Protein AF-A0A968Y0J1-F1 (afdb_monomer_lite)

pLDDT: mean 94.55, std 6.1, range [61.72, 98.31]

Sequence (64 aa):
MLKFLNQVGEYAKETVQAAKYIGQGLSVTFDHMRRRPITVQYPYEKLIPSERFRGRIHFEFDKC

Radius of gyration: 28.83 Å; chains: 1; bounding box: 60×21×76 Å

Structure (mmCIF, N/CA/C/O backbone):
data_AF-A0A968Y0J1-F1
#
_entry.id   AF-A0A968Y0J1-F1
#
loop_
_atom_site.group_PDB
_atom_site.id
_atom_site.type_symbol
_atom_site.label_atom_id
_atom_site.label_alt_id
_atom_site.label_comp_id
_atom_site.label_asym_id
_atom_site.label_entity_id
_atom_site.label_seq_id
_atom_site.pdbx_PDB_ins_code
_atom_site.Cartn_x
_atom_site.Cartn_y
_atom_site.Cartn_z
_atom_site.occupancy
_atom_site.B_iso_or_equiv
_atom_site.auth_seq_id
_atom_site.auth_comp_id
_atom_site.auth_asym_id
_atom_site.auth_atom_id
_atom_site.pdbx_PDB_model_num
ATOM 1 N N . MET A 1 1 ? -22.639 -14.109 46.077 1.00 61.72 1 MET A N 1
ATOM 2 C CA . MET A 1 1 ? -23.502 -13.790 44.916 1.00 61.72 1 MET A CA 1
ATOM 3 C C . MET A 1 1 ? -23.178 -12.434 44.287 1.00 61.72 1 MET A C 1
ATOM 5 O O . MET A 1 1 ? -22.881 -12.414 43.105 1.00 61.72 1 MET A O 1
ATOM 9 N N . LEU A 1 2 ? -23.121 -11.330 45.044 1.00 75.56 2 LEU A N 1
ATOM 10 C CA . LEU A 1 2 ? -22.801 -9.989 44.505 1.00 75.56 2 LEU A CA 1
ATOM 11 C C . LEU A 1 2 ? -21.456 -9.893 43.746 1.00 75.56 2 LEU A C 1
ATOM 13 O O . LEU A 1 2 ? -21.404 -9.306 42.673 1.00 75.56 2 LEU A O 1
ATOM 17 N N . LYS A 1 3 ? -20.384 -10.534 44.240 1.00 77.75 3 LYS A N 1
ATOM 18 C CA . LYS A 1 3 ? -19.072 -10.560 43.553 1.00 77.75 3 LYS A CA 1
ATOM 19 C C . LYS A 1 3 ? -19.108 -11.236 42.174 1.00 77.75 3 LYS A C 1
ATOM 21 O O . LYS A 1 3 ? -18.435 -10.780 41.262 1.00 77.75 3 LYS A O 1
ATOM 26 N N . PHE A 1 4 ? -19.911 -12.289 42.025 1.00 86.56 4 PHE A N 1
ATOM 27 C CA . PHE A 1 4 ? -20.063 -13.006 40.757 1.00 86.56 4 PHE A CA 1
ATOM 28 C C . PHE A 1 4 ? -20.794 -12.147 39.716 1.00 86.56 4 PHE A C 1
ATOM 30 O O . PHE A 1 4 ? -20.372 -12.074 38.569 1.00 86.56 4 PHE A O 1
ATOM 37 N N . LEU A 1 5 ? -21.839 -11.425 40.135 1.00 87.31 5 LEU A N 1
ATOM 38 C CA . LEU A 1 5 ? -22.556 -10.487 39.265 1.00 87.31 5 LEU A CA 1
ATOM 39 C C . LEU A 1 5 ? -21.657 -9.335 38.792 1.00 87.31 5 LEU A C 1
ATOM 41 O O . LEU A 1 5 ? -21.725 -8.952 37.627 1.00 87.31 5 LEU A O 1
ATOM 45 N N . ASN A 1 6 ? -20.772 -8.830 39.659 1.00 87.62 6 ASN A N 1
ATOM 46 C CA . ASN A 1 6 ? -19.791 -7.811 39.275 1.00 87.62 6 ASN A CA 1
ATOM 47 C C . ASN A 1 6 ? -18.804 -8.334 38.222 1.00 87.62 6 ASN A C 1
ATOM 49 O O . ASN A 1 6 ? -18.566 -7.653 37.231 1.00 87.62 6 ASN A O 1
ATOM 53 N N . GLN A 1 7 ? -18.297 -9.559 38.391 1.00 87.94 7 GLN A N 1
ATOM 54 C CA . GLN A 1 7 ? -17.365 -10.182 37.448 1.00 87.94 7 GLN A CA 1
ATOM 55 C C . GLN A 1 7 ? -17.994 -10.414 36.063 1.00 87.94 7 GLN A C 1
ATOM 57 O O . GLN A 1 7 ? -17.368 -10.145 35.040 1.00 87.94 7 GLN A O 1
ATOM 62 N N . VAL A 1 8 ? -19.257 -10.853 36.013 1.00 92.00 8 VAL A N 1
ATOM 63 C CA . VAL A 1 8 ? -20.012 -10.974 34.751 1.00 92.00 8 VAL A CA 1
ATOM 64 C C . VAL A 1 8 ? -20.222 -9.599 34.105 1.00 92.00 8 VAL A C 1
ATOM 66 O O . VAL A 1 8 ? -20.088 -9.459 32.891 1.00 92.00 8 VAL A O 1
ATOM 69 N N . GLY A 1 9 ? -20.506 -8.571 34.910 1.00 92.56 9 GLY A N 1
ATOM 70 C CA . GLY A 1 9 ? -20.637 -7.195 34.435 1.00 92.56 9 GLY A CA 1
ATOM 71 C C . GLY A 1 9 ? -19.338 -6.621 33.857 1.00 92.56 9 GLY A C 1
ATOM 72 O O . GLY A 1 9 ? -19.382 -5.927 32.845 1.00 92.56 9 GLY A O 1
ATOM 73 N N . GLU A 1 10 ? -18.184 -6.915 34.459 1.00 93.38 10 GLU A N 1
ATOM 74 C CA . GLU A 1 10 ? -16.868 -6.520 33.935 1.00 93.38 10 GLU A CA 1
ATOM 75 C C . GLU A 1 10 ? -16.549 -7.229 32.614 1.00 93.38 10 GLU A C 1
ATOM 77 O O . GLU A 1 10 ? -16.221 -6.561 31.635 1.00 93.38 10 GLU A O 1
ATOM 82 N N . TYR A 1 11 ? -16.780 -8.541 32.526 1.00 93.00 11 TYR A N 1
ATOM 83 C CA . TYR A 1 11 ? -16.590 -9.302 31.287 1.00 93.00 11 TYR A CA 1
ATOM 84 C C . TYR A 1 11 ? -17.481 -8.792 30.138 1.00 93.00 11 TYR A C 1
ATOM 86 O O . TYR A 1 11 ? -17.048 -8.658 28.990 1.00 93.00 11 TYR A O 1
ATOM 94 N N . ALA A 1 12 ? -18.733 -8.435 30.439 1.00 94.62 12 ALA A N 1
ATOM 95 C CA . ALA A 1 12 ? -19.635 -7.820 29.467 1.00 94.62 12 ALA A CA 1
ATOM 96 C C . ALA A 1 12 ? -19.128 -6.444 28.986 1.00 94.62 12 ALA A C 1
ATOM 98 O O . ALA A 1 12 ? -19.245 -6.109 27.808 1.00 94.62 12 ALA A O 1
ATOM 99 N N . LYS A 1 13 ? -18.529 -5.638 29.872 1.00 94.56 13 LYS A N 1
ATOM 100 C CA . LYS A 1 13 ? -17.935 -4.346 29.489 1.00 94.56 13 LYS A CA 1
ATOM 101 C C . LYS A 1 13 ? -16.721 -4.530 28.582 1.00 94.56 13 LYS A C 1
ATOM 103 O O . LYS A 1 13 ? -16.627 -3.849 27.562 1.00 94.56 13 LYS A O 1
ATOM 108 N N . GLU A 1 14 ? -15.832 -5.461 28.917 1.00 95.56 14 GLU A N 1
ATOM 109 C CA . GLU A 1 14 ? -14.647 -5.771 28.110 1.00 95.56 14 GLU A CA 1
ATOM 110 C C . GLU A 1 14 ? -15.027 -6.285 26.718 1.00 95.56 14 GLU A C 1
ATOM 112 O O . GLU A 1 14 ? -14.485 -5.823 25.714 1.00 95.56 14 GLU A O 1
ATOM 117 N N . THR A 1 15 ? -16.010 -7.184 26.631 1.00 96.38 15 THR A N 1
ATOM 118 C CA . THR A 1 15 ? -16.486 -7.721 25.346 1.00 96.38 15 THR A CA 1
ATOM 119 C C . THR A 1 15 ? -17.115 -6.645 24.459 1.00 96.38 15 THR A C 1
ATOM 121 O O . THR A 1 15 ? -16.816 -6.591 23.265 1.00 96.38 15 THR A O 1
ATOM 124 N N . VAL A 1 16 ? -17.916 -5.730 25.017 1.00 97.00 16 VAL A N 1
ATOM 125 C CA . VAL A 1 1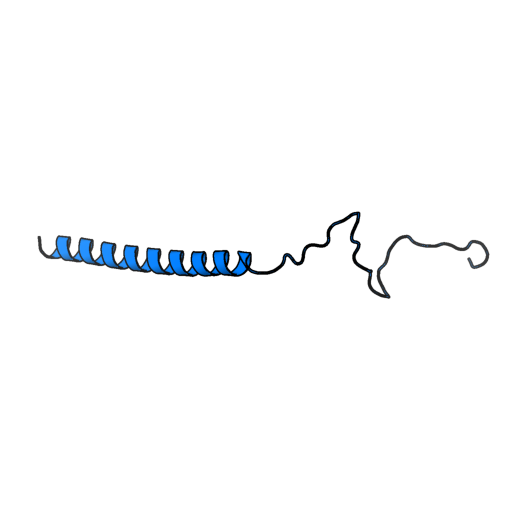6 ? -18.460 -4.580 24.270 1.00 97.00 16 VAL A CA 1
ATOM 126 C C . VAL A 1 16 ? -17.344 -3.644 23.804 1.00 97.00 16 VAL A C 1
ATOM 128 O O . VAL A 1 16 ? -17.369 -3.161 22.669 1.00 97.00 16 VAL A O 1
ATOM 131 N N . GLN A 1 17 ? -16.344 -3.400 24.652 1.00 96.94 17 GLN A N 1
ATOM 132 C CA . GLN A 1 17 ? -15.197 -2.575 24.293 1.00 96.94 17 GLN A CA 1
ATOM 133 C C . GLN A 1 17 ? -14.387 -3.209 23.151 1.00 96.94 17 GLN A C 1
ATOM 135 O O . GLN A 1 17 ? -14.064 -2.526 22.177 1.00 96.94 17 GLN A O 1
ATOM 140 N N . ALA A 1 18 ? -14.134 -4.518 23.213 1.00 97.44 18 ALA A N 1
ATOM 141 C CA . ALA A 1 18 ? -13.470 -5.264 22.150 1.00 97.44 18 ALA A CA 1
ATOM 142 C C . ALA A 1 18 ? -14.271 -5.221 20.838 1.00 97.44 18 ALA A C 1
ATOM 144 O O . ALA A 1 18 ? -13.718 -4.898 19.785 1.00 97.44 18 ALA A O 1
ATOM 145 N N . ALA A 1 19 ? -15.585 -5.456 20.895 1.00 97.69 19 ALA A N 1
ATOM 146 C CA . ALA A 1 19 ? -16.462 -5.384 19.729 1.00 97.69 19 ALA A CA 1
ATOM 147 C C . ALA A 1 19 ? -16.457 -3.989 19.083 1.00 97.69 19 ALA A C 1
ATOM 149 O O . ALA A 1 19 ? -16.423 -3.874 17.857 1.00 97.69 19 ALA A O 1
ATOM 150 N N . LYS A 1 20 ? -16.422 -2.919 19.890 1.00 97.62 20 LYS A N 1
ATOM 151 C CA . LYS A 1 20 ? -16.304 -1.542 19.394 1.00 97.62 20 LYS A CA 1
ATOM 152 C C . LYS A 1 20 ? -15.003 -1.330 18.618 1.00 97.62 20 LYS A C 1
ATOM 154 O O . LYS A 1 20 ? -15.044 -0.745 17.538 1.00 97.62 20 LYS A O 1
ATOM 159 N N . TYR A 1 21 ? -13.870 -1.809 19.130 1.00 98.06 21 TYR A N 1
ATOM 160 C CA . TYR A 1 21 ? -12.587 -1.685 18.431 1.00 98.06 21 TYR A CA 1
ATOM 161 C C . TYR A 1 21 ? -12.544 -2.505 17.139 1.00 98.06 21 TYR A C 1
ATOM 163 O O . TYR A 1 21 ? -12.047 -2.020 16.124 1.00 98.06 21 TYR A O 1
ATOM 171 N N . ILE A 1 22 ? -13.137 -3.701 17.135 1.00 98.00 22 ILE A N 1
ATOM 172 C CA . ILE A 1 22 ? -13.289 -4.503 15.915 1.00 98.00 22 ILE A CA 1
ATOM 173 C C . ILE A 1 22 ? -14.146 -3.753 14.889 1.00 98.00 22 ILE A C 1
ATOM 175 O O . ILE A 1 22 ? -13.758 -3.642 13.728 1.00 98.00 22 ILE A O 1
ATOM 179 N N . GLY A 1 23 ? -15.273 -3.178 15.316 1.00 98.06 23 GLY A N 1
ATOM 180 C CA . GLY A 1 23 ? -16.144 -2.383 14.451 1.00 98.06 23 GLY A CA 1
ATOM 181 C C . GLY A 1 23 ? -15.442 -1.157 13.860 1.00 98.06 23 GLY A C 1
ATOM 182 O O . GLY A 1 23 ? -15.643 -0.842 12.690 1.00 98.06 23 GLY A O 1
ATOM 183 N N . GLN A 1 24 ? -14.572 -0.500 14.633 1.00 97.81 24 GLN A N 1
ATOM 184 C CA . GLN A 1 24 ? -13.731 0.597 14.142 1.00 97.81 24 GLN A CA 1
ATOM 185 C C . GLN A 1 24 ? -12.711 0.124 13.100 1.00 97.81 24 GLN A C 1
ATOM 187 O O . GLN A 1 24 ? -12.549 0.772 12.071 1.00 97.81 24 GLN A O 1
ATOM 192 N N . GLY A 1 25 ? -12.045 -1.012 13.317 1.00 98.06 25 GLY A N 1
ATOM 193 C CA . GLY A 1 25 ? -11.136 -1.581 12.317 1.00 98.06 25 GLY A CA 1
ATOM 194 C C . GLY A 1 25 ? -11.865 -1.955 11.023 1.00 98.06 25 GLY A C 1
ATOM 195 O O . GLY A 1 25 ? -11.396 -1.656 9.926 1.00 98.06 25 GLY A O 1
ATOM 196 N N . LEU A 1 26 ? -13.055 -2.542 11.152 1.00 98.31 26 LEU A N 1
ATOM 197 C CA . LEU A 1 26 ? -13.885 -2.949 10.024 1.00 98.31 26 LEU A CA 1
ATOM 198 C C . LEU A 1 26 ? -14.427 -1.749 9.228 1.00 98.31 26 LEU A C 1
ATOM 200 O O . LEU A 1 26 ? -14.491 -1.793 8.003 1.00 98.31 26 LEU A O 1
ATOM 204 N N . SER A 1 27 ? -14.797 -0.647 9.885 1.00 98.12 27 SER A N 1
ATOM 205 C CA . SER A 1 27 ? -15.238 0.551 9.160 1.00 98.12 27 SER A CA 1
ATOM 206 C C . SER A 1 27 ? -14.111 1.146 8.312 1.00 98.12 27 SER A C 1
ATOM 208 O O . SER A 1 27 ? -14.356 1.584 7.189 1.00 98.12 27 SER A O 1
ATOM 210 N N . VAL A 1 28 ? -12.867 1.088 8.801 1.00 98.12 28 VAL A N 1
ATOM 211 C CA . VAL A 1 28 ? -11.683 1.510 8.046 1.00 98.12 28 VAL A CA 1
ATOM 212 C C . VAL A 1 28 ? -11.453 0.607 6.835 1.00 98.12 28 VAL A C 1
ATOM 214 O O . VAL A 1 28 ? -11.170 1.123 5.754 1.00 98.12 28 VAL A O 1
ATOM 217 N N . THR A 1 29 ? -11.593 -0.716 6.953 1.00 97.81 29 THR A N 1
ATOM 218 C CA . THR A 1 29 ? -11.428 -1.607 5.790 1.00 97.81 29 THR A CA 1
ATOM 219 C C . THR A 1 29 ? -12.494 -1.347 4.725 1.00 97.81 29 THR A C 1
ATOM 221 O O . THR A 1 29 ? -12.158 -1.247 3.544 1.00 97.81 29 THR A O 1
ATOM 224 N N . PHE A 1 30 ? -13.751 -1.132 5.124 1.00 97.88 30 PHE A N 1
ATOM 225 C CA . PHE A 1 30 ? -14.815 -0.749 4.193 1.00 97.88 30 PHE A CA 1
ATOM 226 C C . PHE A 1 30 ? -14.606 0.637 3.566 1.00 97.88 30 PHE A C 1
ATOM 228 O O . PHE A 1 30 ? -14.965 0.832 2.404 1.00 97.88 30 PHE A O 1
ATOM 235 N N . ASP A 1 31 ? -13.991 1.590 4.273 1.00 97.81 31 ASP A N 1
ATOM 236 C CA . ASP A 1 31 ? -13.593 2.874 3.680 1.00 97.81 31 ASP A CA 1
ATOM 237 C C . ASP A 1 31 ? -12.546 2.690 2.569 1.00 97.81 31 ASP A C 1
ATOM 239 O O . ASP A 1 31 ? -12.659 3.280 1.494 1.00 97.81 31 ASP A O 1
ATOM 243 N N . HIS A 1 32 ? -11.564 1.804 2.771 1.00 97.94 32 HIS A N 1
ATOM 244 C CA . HIS A 1 32 ? -10.538 1.529 1.760 1.00 97.94 32 HIS A CA 1
ATOM 245 C C . HIS A 1 32 ? -11.119 0.934 0.472 1.0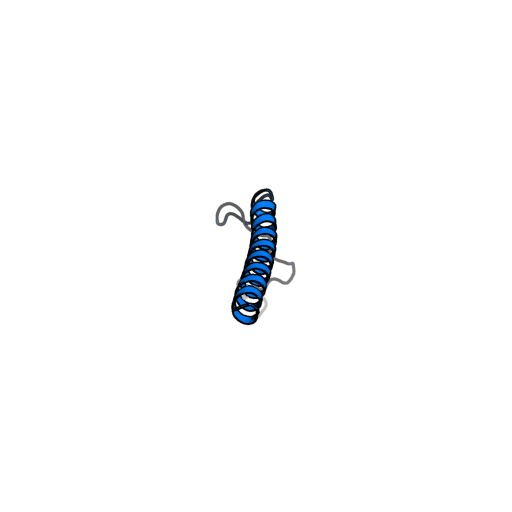0 97.94 32 HIS A C 1
ATOM 247 O O . HIS A 1 32 ? -10.602 1.223 -0.606 1.00 97.94 32 HIS A O 1
ATOM 253 N N . MET A 1 33 ? -12.223 0.183 0.550 1.00 96.94 33 MET A N 1
ATOM 254 C CA . MET A 1 33 ? -12.902 -0.363 -0.634 1.00 96.94 33 MET A CA 1
ATOM 255 C C . MET A 1 33 ? -13.505 0.712 -1.548 1.00 96.94 33 MET A C 1
ATOM 257 O O . MET A 1 33 ? -13.744 0.446 -2.723 1.00 96.94 33 MET A O 1
ATOM 261 N N . ARG A 1 34 ? -13.749 1.929 -1.044 1.00 96.50 34 ARG A N 1
ATOM 262 C CA . ARG A 1 34 ? -14.253 3.049 -1.859 1.00 96.50 34 ARG A CA 1
ATOM 263 C C . ARG A 1 34 ? -13.156 3.736 -2.671 1.00 96.50 34 ARG A C 1
ATOM 265 O O . ARG A 1 34 ? -13.458 4.541 -3.549 1.00 96.50 34 ARG A O 1
ATOM 272 N N . ARG A 1 35 ? -11.885 3.464 -2.372 1.00 97.12 35 ARG A N 1
ATOM 273 C CA . ARG A 1 35 ? -10.747 4.070 -3.068 1.00 97.12 35 ARG A CA 1
ATOM 274 C C . ARG A 1 35 ? -10.500 3.331 -4.378 1.00 97.12 35 ARG A C 1
ATOM 27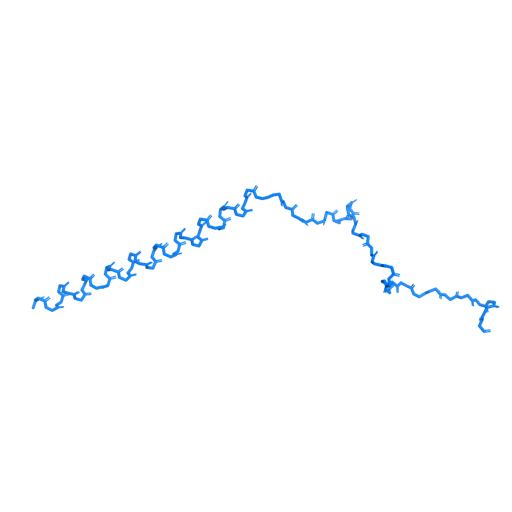6 O O . ARG A 1 35 ? -10.620 2.111 -4.451 1.00 97.12 35 ARG A O 1
ATOM 283 N N . ARG A 1 36 ? -10.116 4.070 -5.420 1.00 96.88 36 ARG A N 1
ATOM 284 C CA . ARG A 1 36 ? -9.693 3.462 -6.688 1.00 96.88 36 ARG A CA 1
ATOM 285 C C . ARG A 1 36 ? -8.432 2.610 -6.449 1.00 96.88 36 ARG A C 1
ATOM 287 O O . ARG A 1 36 ? -7.526 3.087 -5.761 1.00 96.88 36 ARG A O 1
ATOM 294 N N . PRO A 1 37 ? -8.332 1.396 -7.021 1.00 96.62 37 PRO A N 1
ATOM 295 C CA . PRO A 1 37 ? -7.120 0.592 -6.914 1.00 96.62 37 PRO A CA 1
ATOM 296 C C . PRO A 1 37 ? -5.933 1.312 -7.567 1.00 96.62 37 PRO A C 1
ATOM 298 O O . PRO A 1 37 ? -6.033 1.788 -8.696 1.00 96.62 37 PRO A O 1
ATOM 301 N N . ILE A 1 38 ? -4.805 1.363 -6.855 1.00 96.31 38 ILE A N 1
ATOM 302 C CA . ILE A 1 38 ? -3.526 1.929 -7.328 1.00 96.31 38 ILE A CA 1
ATOM 303 C C . ILE A 1 38 ? -2.638 0.871 -8.016 1.00 96.31 38 ILE A C 1
ATOM 305 O O . ILE A 1 38 ? -1.440 1.055 -8.208 1.00 96.31 38 ILE A O 1
ATOM 309 N N . THR A 1 39 ? -3.219 -0.282 -8.352 1.00 96.38 39 THR A N 1
ATOM 310 C CA . THR A 1 39 ? -2.530 -1.396 -9.011 1.00 96.38 39 THR A CA 1
ATOM 311 C C . THR A 1 39 ? -2.170 -1.039 -10.451 1.00 96.38 39 THR A C 1
ATOM 313 O O . THR A 1 39 ? -2.998 -0.470 -11.154 1.00 96.38 39 THR A O 1
ATOM 316 N N . VAL A 1 40 ? -0.988 -1.449 -10.911 1.00 97.25 40 VAL A N 1
ATOM 317 C CA . VAL A 1 40 ? -0.574 -1.361 -12.322 1.00 97.25 40 VAL A CA 1
ATOM 318 C C . VAL A 1 40 ? -0.900 -2.686 -13.015 1.00 97.25 40 VAL A C 1
ATOM 320 O O . VAL A 1 40 ? -0.393 -3.730 -12.596 1.00 97.25 40 VAL A O 1
ATOM 323 N N . GLN A 1 41 ? -1.744 -2.673 -14.052 1.00 97.62 41 GLN A N 1
ATOM 324 C CA . GLN A 1 41 ? -2.177 -3.892 -14.752 1.00 97.62 41 GLN A CA 1
ATOM 325 C C . GLN A 1 41 ? -1.141 -4.422 -15.756 1.00 97.62 41 GLN A C 1
ATOM 327 O O . GLN A 1 41 ? -1.319 -4.344 -16.971 1.00 97.62 41 GLN A O 1
ATOM 332 N N . TYR A 1 42 ? -0.057 -5.019 -15.272 1.00 95.69 42 TYR A N 1
ATOM 333 C CA . TYR A 1 42 ? 0.907 -5.692 -16.146 1.00 95.69 42 TYR A CA 1
ATOM 334 C C . TYR A 1 42 ? 0.269 -6.912 -16.857 1.00 95.69 42 TYR A C 1
ATOM 336 O O . TYR A 1 42 ? -0.468 -7.654 -16.209 1.00 95.69 42 TYR A O 1
ATOM 344 N N . PRO A 1 43 ? 0.549 -7.184 -18.151 1.00 95.88 43 PRO A N 1
ATOM 345 C CA . PRO A 1 43 ? 1.532 -6.539 -19.032 1.00 95.88 43 PRO A CA 1
ATOM 346 C C . PRO A 1 43 ? 1.028 -5.312 -19.799 1.00 95.88 43 PRO A C 1
ATOM 348 O O . PRO A 1 43 ? 1.821 -4.687 -20.507 1.00 95.88 43 PRO A O 1
ATOM 351 N N . TYR A 1 44 ? -0.261 -4.999 -19.693 1.00 97.56 44 TYR A N 1
ATOM 352 C CA . TYR A 1 44 ? -0.938 -3.990 -20.509 1.00 97.56 44 TYR A CA 1
ATOM 353 C C . TYR A 1 44 ? -0.631 -2.561 -20.048 1.00 97.56 44 TYR A C 1
ATOM 355 O O . TYR A 1 44 ? -0.420 -1.673 -20.869 1.00 97.56 44 TYR A O 1
ATOM 363 N N . GLU A 1 45 ? -0.511 -2.362 -18.741 1.00 96.81 45 GLU A N 1
ATOM 364 C CA . GLU A 1 45 ? -0.028 -1.146 -18.101 1.00 96.81 45 GLU A CA 1
ATOM 365 C C . GLU A 1 45 ? 1.354 -1.435 -17.501 1.00 96.81 45 GLU A C 1
ATOM 367 O O . GLU A 1 45 ? 1.529 -2.382 -16.730 1.00 96.81 45 GLU A O 1
ATOM 372 N N . LYS A 1 46 ? 2.367 -0.641 -17.865 1.00 96.75 46 LYS A N 1
ATOM 373 C CA . LYS A 1 46 ? 3.741 -0.784 -17.357 1.00 96.75 46 LYS A CA 1
ATOM 374 C C . LYS A 1 46 ? 4.178 0.498 -16.668 1.00 96.75 46 LYS A C 1
ATOM 376 O O . LYS A 1 46 ? 3.952 1.590 -17.183 1.00 96.75 46 LYS A O 1
ATOM 381 N N . LEU A 1 47 ? 4.839 0.354 -15.522 1.00 96.00 47 LEU A N 1
ATOM 382 C CA . LEU A 1 47 ? 5.450 1.480 -14.826 1.00 96.00 47 LEU A CA 1
ATOM 383 C C . LEU A 1 47 ? 6.739 1.901 -15.548 1.00 96.00 47 LEU A C 1
ATOM 385 O O . LEU A 1 47 ? 7.532 1.050 -15.957 1.00 96.00 47 LEU A O 1
ATOM 389 N N . ILE A 1 48 ? 6.954 3.209 -15.679 1.00 96.56 48 ILE A N 1
ATOM 390 C CA . ILE A 1 48 ? 8.174 3.768 -16.266 1.00 96.56 48 ILE A CA 1
ATOM 391 C C . ILE A 1 48 ? 9.300 3.700 -15.217 1.00 96.56 48 ILE A C 1
ATOM 393 O O . ILE A 1 48 ? 9.106 4.184 -14.099 1.00 96.56 48 ILE A O 1
ATOM 397 N N . PRO A 1 49 ? 10.465 3.106 -15.536 1.00 96.88 49 PRO A N 1
ATOM 398 C CA . PRO A 1 49 ? 11.602 3.083 -14.622 1.00 96.88 49 PRO A CA 1
ATOM 399 C C . PRO A 1 49 ? 12.226 4.469 -14.410 1.00 96.88 49 PRO A C 1
ATOM 401 O O . PRO A 1 49 ? 12.055 5.379 -15.217 1.00 96.88 49 PRO A O 1
ATOM 404 N N . SER A 1 50 ? 12.993 4.625 -13.331 1.00 97.00 50 SER A N 1
ATOM 405 C CA . SER A 1 50 ? 13.737 5.859 -13.062 1.00 97.00 50 SER A CA 1
ATOM 406 C C . SER A 1 50 ? 14.920 6.052 -14.020 1.00 97.00 50 SER A C 1
ATOM 408 O O . SER A 1 50 ? 15.411 5.096 -14.618 1.00 97.00 50 SER A O 1
ATOM 410 N N . GLU A 1 51 ? 15.442 7.282 -14.100 1.00 96.81 51 GLU A N 1
ATOM 411 C CA . GLU A 1 51 ? 16.616 7.630 -14.927 1.00 96.81 51 GLU A CA 1
ATOM 412 C C . GLU A 1 51 ? 17.854 6.754 -14.661 1.00 96.81 51 GLU A C 1
ATOM 414 O O . GLU A 1 51 ? 18.666 6.524 -15.550 1.00 96.81 51 GLU A O 1
ATOM 419 N N . ARG A 1 52 ? 17.993 6.239 -13.435 1.00 96.62 52 ARG A N 1
ATOM 420 C CA . ARG A 1 52 ? 19.121 5.408 -12.990 1.00 96.62 52 ARG A CA 1
ATOM 421 C C . ARG A 1 52 ? 18.732 3.945 -12.801 1.00 96.62 52 ARG A C 1
ATOM 423 O O . ARG A 1 52 ? 19.449 3.199 -12.130 1.00 96.62 52 ARG A O 1
ATOM 430 N N . PHE A 1 53 ? 17.592 3.524 -13.345 1.00 97.12 53 PHE A N 1
ATOM 431 C CA . PHE A 1 53 ? 17.191 2.129 -13.289 1.00 97.12 53 PHE A CA 1
ATOM 432 C C . PHE A 1 53 ? 18.182 1.264 -14.073 1.00 97.12 53 PHE A C 1
ATOM 434 O O . PHE A 1 53 ? 18.429 1.471 -15.260 1.00 97.12 53 PHE A O 1
ATOM 441 N 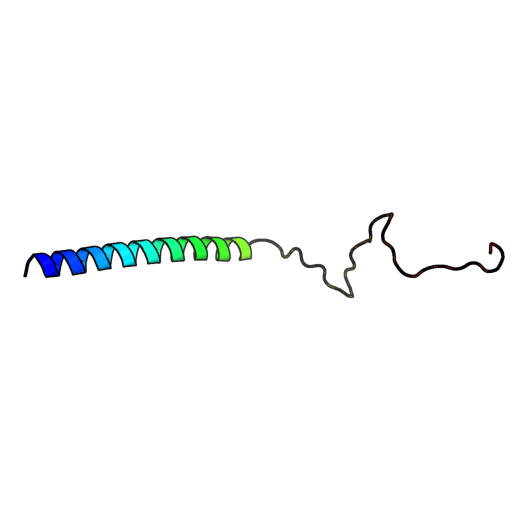N . ARG A 1 54 ? 18.757 0.272 -13.395 1.00 96.50 54 ARG A N 1
ATOM 442 C CA . ARG A 1 54 ? 19.721 -0.651 -13.991 1.00 96.50 54 ARG A CA 1
ATOM 443 C C . ARG A 1 54 ? 18.977 -1.857 -14.548 1.00 96.50 54 ARG A C 1
ATOM 445 O O . ARG A 1 54 ? 18.621 -2.766 -13.805 1.00 96.50 54 ARG A O 1
ATOM 452 N N . GLY A 1 55 ? 18.719 -1.819 -15.851 1.00 94.62 55 GLY A N 1
ATOM 453 C CA . GLY A 1 55 ? 18.161 -2.939 -16.602 1.00 94.62 55 GLY A CA 1
ATOM 454 C C . GLY A 1 55 ? 19.251 -3.840 -17.180 1.00 94.62 55 GLY A C 1
ATOM 455 O O . GLY A 1 55 ? 20.261 -4.135 -16.544 1.00 94.62 55 GLY A O 1
ATOM 456 N N . ARG A 1 56 ? 19.049 -4.264 -18.427 1.00 96.56 56 ARG A N 1
ATOM 457 C CA . ARG A 1 56 ? 20.041 -5.034 -19.179 1.00 96.56 56 ARG A CA 1
ATOM 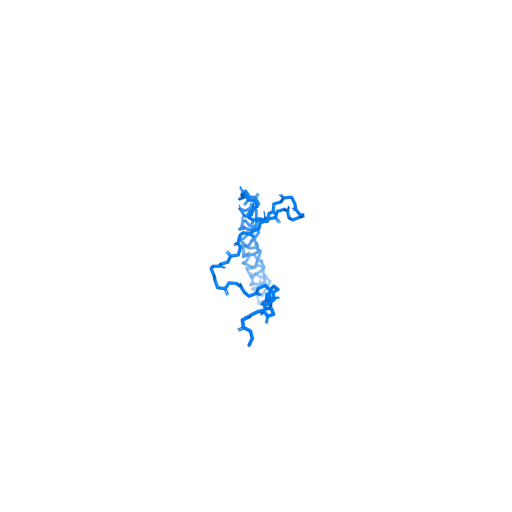458 C C . ARG A 1 56 ? 21.258 -4.164 -19.505 1.00 96.56 56 ARG A C 1
ATOM 460 O O . ARG A 1 56 ? 21.099 -3.050 -19.997 1.00 96.56 56 ARG A O 1
ATOM 467 N N . ILE A 1 57 ? 22.454 -4.706 -19.290 1.00 96.38 57 ILE A N 1
ATOM 468 C CA . ILE A 1 57 ? 23.709 -4.050 -19.667 1.00 96.38 57 ILE A CA 1
ATOM 469 C C . ILE A 1 57 ? 23.832 -4.035 -21.193 1.00 96.38 57 ILE A C 1
ATOM 471 O O . ILE A 1 57 ? 23.656 -5.064 -21.849 1.00 96.38 57 ILE A O 1
ATOM 475 N N . HIS A 1 58 ? 24.114 -2.861 -21.749 1.00 94.94 58 HIS A N 1
ATOM 476 C CA . HIS A 1 58 ? 24.487 -2.699 -23.148 1.00 94.94 58 HIS A CA 1
ATOM 477 C C . HIS A 1 58 ? 26.013 -2.702 -23.253 1.00 94.94 58 HIS A C 1
ATOM 479 O O . HIS A 1 58 ? 26.676 -2.042 -22.454 1.00 94.94 58 HIS A O 1
ATOM 485 N N . PHE A 1 59 ? 26.560 -3.441 -24.215 1.00 96.56 59 PHE A N 1
ATOM 486 C CA . PHE A 1 59 ? 27.992 -3.479 -24.495 1.00 96.56 59 PHE A CA 1
ATOM 487 C C . PHE A 1 59 ? 28.221 -3.109 -25.956 1.00 96.56 59 PHE A C 1
ATOM 489 O O . PHE A 1 59 ? 27.584 -3.674 -26.844 1.00 96.56 59 PHE A O 1
ATOM 496 N N . GLU A 1 60 ? 29.127 -2.165 -26.185 1.00 96.50 60 GLU A N 1
ATOM 497 C CA . GLU A 1 60 ? 29.538 -1.728 -27.516 1.00 96.50 60 GLU A CA 1
ATOM 498 C C . GLU A 1 60 ? 30.975 -2.182 -27.753 1.00 96.50 60 GLU A C 1
ATOM 500 O O . GLU A 1 60 ? 31.879 -1.775 -27.027 1.00 96.50 60 GLU A O 1
ATOM 505 N N . PHE A 1 61 ? 31.175 -3.029 -28.765 1.00 95.94 61 PHE A N 1
ATOM 506 C CA . PHE A 1 61 ? 32.476 -3.638 -29.050 1.00 95.94 61 PHE A CA 1
ATOM 507 C C . PHE A 1 61 ? 33.530 -2.606 -29.474 1.00 95.94 61 PHE A C 1
ATOM 509 O O . PHE A 1 61 ? 34.670 -2.681 -29.035 1.00 95.94 61 PHE A O 1
ATOM 516 N N . ASP A 1 62 ? 33.132 -1.593 -30.245 1.00 96.19 62 ASP A N 1
ATOM 517 C CA . ASP A 1 62 ? 34.050 -0.590 -30.802 1.00 96.19 62 ASP A CA 1
ATOM 518 C C . ASP A 1 62 ? 34.555 0.443 -29.774 1.00 96.19 62 ASP A C 1
ATOM 520 O O . ASP A 1 62 ? 35.371 1.300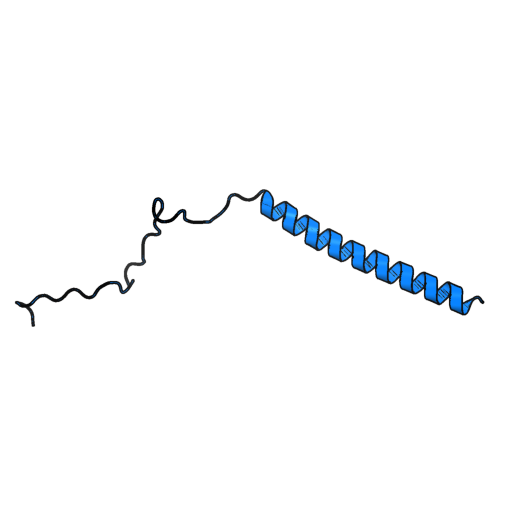 -30.109 1.00 96.19 62 ASP A O 1
ATOM 524 N N . LYS A 1 63 ? 34.048 0.408 -28.533 1.00 93.12 63 LYS A N 1
ATOM 525 C CA . LYS A 1 63 ? 34.384 1.360 -27.456 1.00 93.12 63 LYS A CA 1
ATOM 526 C C . LYS A 1 63 ? 35.033 0.699 -26.233 1.00 93.12 63 LYS A C 1
ATOM 528 O O . LYS A 1 63 ? 35.133 1.352 -25.192 1.00 93.12 63 LYS A O 1
ATOM 533 N N . CYS A 1 64 ? 35.397 -0.580 -26.336 1.00 83.50 64 CYS A N 1
ATOM 534 C CA . CYS A 1 64 ? 36.072 -1.324 -25.272 1.00 83.50 64 CYS A CA 1
ATOM 535 C C . CYS A 1 64 ? 37.572 -1.015 -25.215 1.00 83.50 64 CYS A C 1
ATOM 537 O O . CYS A 1 64 ? 38.177 -0.803 -26.288 1.00 83.50 64 CYS A O 1
#

Secondary structure (DSSP, 8-state):
-HHHHHHHHHHHHHHHHHHHHHHHHHHHHHHHTTSPP----TTTS-PPPPTT---SPP--GGG-

Foldseek 3Di:
DVVVVVVVVVVVVVVVVVVVVVVVVVVVVVVVVVDDDPDADPPVGDDDDDPPDDDDDDDDPVVD